Protein AF-A0A7V5HH22-F1 (afdb_monomer)

Nearest PDB structures (foldseek):
  6th6-assembly1_Ao  TM=3.123E-01  e=1.132E+00  Thermococcus kodakarensis KOD1
  8tri-assembly3_C  TM=3.123E-01  e=3.594E+00  Mus musculus
  8oi5-assembly1_Z  TM=2.763E-01  e=4.313E+00  Candida albicans
  8q87-assembly1_Ab  TM=3.048E-01  e=5.500E+00  Gallus gallus

pLDDT: mean 78.1, std 20.19, range [36.62, 96.62]

Secondary structure (DSSP, 8-state):
---HHHHHHHHHHHHHHHHHHHH-TTTEEEEEE-SSPEEEEETTEEEEE--EEEEETTTTEEE-HHHHHTT--TT--TTHHHHHHH--------

Sequence (94 aa):
MPHIAQVILAGPEEKVIEEYISSYPDKYYRYGRLPRKRKLITSFGPTRYRLARLYDRQSKKVFSPLIKKLSILPHKHYQRGALEAAGGKVFYQT

Foldseek 3Di:
DDWPVCVVVVVVQVVLLCVVCVVPVVFKDWDAWDPAWDWDQDPVGIITHIATWIQGPVVRDIDGRSCVVVVVDPPPDPPPVVCVVVDDDDDDDD

Solvent-accessible surface area (backbone atoms only — not comparable to full-atom values): 5868 Å² total; per-residue (Å²): 132,87,43,72,67,43,61,68,44,43,60,64,42,50,53,46,48,49,53,51,29,73,76,34,67,92,40,41,41,88,53,61,56,48,90,67,68,47,79,47,81,51,98,93,45,81,43,70,33,62,52,57,24,33,33,32,66,84,79,73,42,76,45,42,56,54,49,63,74,68,62,60,58,94,79,68,72,81,54,67,69,56,48,62,78,64,54,69,84,81,78,88,78,135

Radius of gyration: 17.17 Å; Cα contacts (8 Å, |Δi|>4): 102; chains: 1; bounding box: 45×33×41 Å

Mean predicted aligned error: 10.46 Å

Structure (mmCIF, N/CA/C/O backbone):
data_AF-A0A7V5HH22-F1
#
_entry.id   AF-A0A7V5HH22-F1
#
loop_
_atom_site.group_PDB
_atom_site.id
_atom_site.type_symbol
_atom_site.label_atom_id
_atom_site.label_alt_id
_atom_sit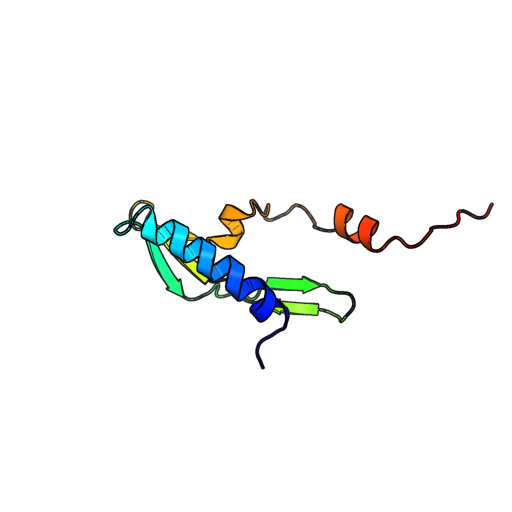e.label_comp_id
_atom_site.label_asym_id
_atom_site.label_entity_id
_atom_site.label_seq_id
_atom_site.pdbx_PDB_ins_code
_atom_site.Cartn_x
_atom_site.Cartn_y
_atom_site.Cartn_z
_atom_site.occupancy
_atom_site.B_iso_or_equiv
_atom_site.auth_seq_id
_atom_site.auth_comp_id
_atom_site.auth_asym_id
_atom_site.auth_atom_id
_atom_site.pdbx_PDB_model_num
ATOM 1 N N . MET A 1 1 ? -1.170 -8.973 -18.893 1.00 41.00 1 MET A N 1
ATOM 2 C CA . MET A 1 1 ? 0.293 -8.770 -18.826 1.00 41.00 1 MET A CA 1
ATOM 3 C C . MET A 1 1 ? 0.629 -7.931 -17.596 1.00 41.00 1 MET A C 1
ATOM 5 O O . MET A 1 1 ? 0.244 -6.762 -17.574 1.00 41.00 1 MET A O 1
ATOM 9 N N . PRO A 1 2 ? 1.239 -8.498 -16.539 1.00 54.47 2 PRO A N 1
ATOM 10 C CA . PRO A 1 2 ? 1.742 -7.695 -15.428 1.00 54.47 2 PRO A CA 1
ATOM 11 C C . PRO A 1 2 ? 2.866 -6.783 -15.928 1.00 54.47 2 PRO A C 1
ATOM 13 O O . PRO A 1 2 ? 3.729 -7.190 -16.699 1.00 54.47 2 PRO A O 1
ATOM 16 N N . HIS A 1 3 ? 2.828 -5.519 -15.521 1.00 70.19 3 HIS A N 1
ATOM 17 C CA . HIS A 1 3 ? 3.839 -4.548 -15.913 1.00 70.19 3 HIS A CA 1
ATOM 18 C C . HIS A 1 3 ? 5.149 -4.831 -15.165 1.00 70.19 3 HIS A C 1
ATOM 20 O O . HIS A 1 3 ? 5.090 -5.075 -13.964 1.00 70.19 3 HIS A O 1
ATOM 26 N N . ILE A 1 4 ? 6.319 -4.724 -15.809 1.00 78.50 4 ILE A N 1
ATOM 27 C CA . ILE A 1 4 ? 7.637 -4.940 -15.164 1.00 78.50 4 ILE A CA 1
ATOM 28 C C . ILE A 1 4 ? 7.785 -4.242 -13.797 1.00 78.50 4 ILE A C 1
ATOM 30 O O . ILE A 1 4 ? 8.260 -4.833 -12.835 1.00 78.50 4 ILE A O 1
ATOM 34 N N . ALA A 1 5 ? 7.270 -3.015 -13.669 1.00 78.69 5 ALA A N 1
ATOM 35 C CA . ALA A 1 5 ? 7.279 -2.272 -12.411 1.00 78.69 5 ALA A CA 1
ATOM 36 C C . ALA A 1 5 ? 6.461 -2.958 -11.308 1.00 78.69 5 ALA A C 1
ATOM 38 O O . ALA A 1 5 ? 6.841 -2.931 -10.146 1.00 78.69 5 ALA A O 1
ATOM 39 N N . GLN A 1 6 ? 5.338 -3.581 -11.658 1.00 81.69 6 GLN A N 1
ATOM 40 C CA . GLN A 1 6 ? 4.511 -4.312 -10.706 1.00 81.69 6 GLN A CA 1
ATOM 41 C C . GLN A 1 6 ? 5.203 -5.588 -10.218 1.00 81.69 6 GLN A C 1
ATOM 43 O O . GLN A 1 6 ? 5.058 -5.919 -9.050 1.00 81.69 6 GLN A O 1
ATOM 48 N N . VAL A 1 7 ? 5.971 -6.262 -11.081 1.00 84.62 7 VAL A N 1
ATOM 49 C CA . VAL A 1 7 ? 6.757 -7.450 -10.709 1.00 84.62 7 VAL A CA 1
ATOM 50 C C . VAL A 1 7 ? 7.881 -7.067 -9.747 1.00 84.62 7 VAL A C 1
ATOM 52 O O . VAL A 1 7 ? 7.983 -7.643 -8.671 1.00 84.62 7 VAL A O 1
ATOM 55 N N . ILE A 1 8 ? 8.660 -6.036 -10.090 1.00 86.31 8 ILE A N 1
ATOM 56 C CA . ILE A 1 8 ? 9.773 -5.552 -9.258 1.00 86.31 8 ILE A CA 1
ATOM 57 C C . ILE A 1 8 ? 9.280 -5.108 -7.874 1.00 86.31 8 ILE A C 1
ATOM 59 O O . ILE A 1 8 ? 9.923 -5.373 -6.862 1.00 86.31 8 ILE A O 1
ATOM 63 N N . LEU A 1 9 ? 8.131 -4.429 -7.819 1.00 87.62 9 LEU A N 1
ATOM 64 C CA . LEU A 1 9 ? 7.612 -3.862 -6.575 1.00 87.62 9 LEU A CA 1
ATOM 65 C C . LEU A 1 9 ? 6.821 -4.866 -5.727 1.00 87.62 9 LEU A C 1
ATOM 67 O O . LEU A 1 9 ? 6.620 -4.586 -4.550 1.00 87.62 9 LEU A O 1
ATOM 71 N N . ALA A 1 10 ? 6.391 -6.009 -6.273 1.00 87.88 10 ALA A N 1
ATOM 72 C CA . ALA A 1 10 ? 5.536 -6.963 -5.560 1.00 87.88 10 ALA A CA 1
ATOM 73 C C . ALA A 1 10 ? 6.200 -7.540 -4.301 1.00 87.88 10 ALA A C 1
ATOM 75 O O . ALA A 1 10 ? 5.571 -7.566 -3.249 1.00 87.88 10 ALA A O 1
ATOM 76 N N . GLY A 1 11 ? 7.469 -7.952 -4.392 1.00 92.50 11 GLY A N 1
ATOM 77 C CA . GLY A 1 11 ? 8.201 -8.528 -3.258 1.00 92.50 11 GLY A CA 1
ATOM 78 C C . GLY A 1 11 ? 8.369 -7.544 -2.093 1.00 92.50 11 GLY A C 1
ATOM 79 O O . GLY A 1 11 ? 7.907 -7.829 -0.988 1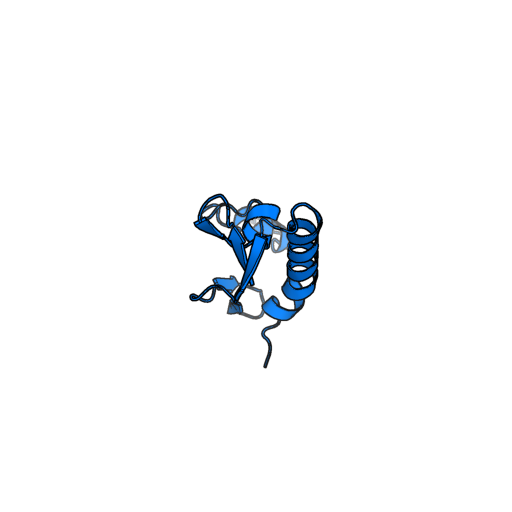.00 92.50 11 GLY A O 1
ATOM 80 N N . PRO A 1 12 ? 8.964 -6.356 -2.320 1.00 92.44 12 PRO A N 1
ATOM 81 C CA . PRO A 1 12 ? 9.068 -5.327 -1.287 1.00 92.44 12 PRO A CA 1
ATOM 82 C C . PRO A 1 12 ? 7.706 -4.879 -0.743 1.00 92.44 12 PRO A C 1
ATOM 84 O O . PRO A 1 12 ? 7.579 -4.603 0.445 1.00 92.44 12 PRO A O 1
ATOM 87 N N . GLU A 1 13 ? 6.685 -4.794 -1.599 1.00 93.19 13 GLU A N 1
ATOM 88 C CA . GLU A 1 13 ? 5.327 -4.430 -1.192 1.00 93.19 13 GLU A CA 1
ATOM 89 C C . GLU A 1 13 ? 4.729 -5.446 -0.216 1.00 93.19 13 GLU A C 1
ATOM 91 O O . GLU A 1 13 ? 4.227 -5.038 0.831 1.00 93.19 13 GLU A O 1
ATOM 96 N N . GLU A 1 14 ? 4.819 -6.740 -0.528 1.00 94.88 14 GLU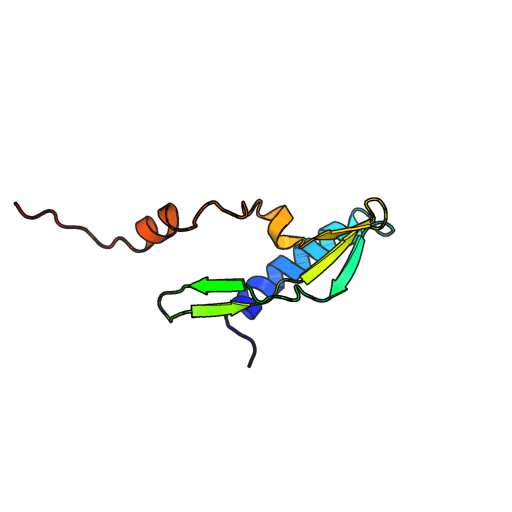 A N 1
ATOM 97 C CA . GLU A 1 14 ? 4.291 -7.811 0.321 1.00 94.88 14 GLU A CA 1
ATOM 98 C C . GLU A 1 14 ? 5.018 -7.863 1.667 1.00 94.88 14 GLU A C 1
ATOM 100 O O . GLU A 1 14 ? 4.366 -7.819 2.709 1.00 94.88 14 GLU A O 1
ATOM 105 N N . LYS A 1 15 ? 6.356 -7.802 1.659 1.00 95.06 15 LYS A N 1
ATOM 106 C CA . LYS A 1 15 ? 7.160 -7.786 2.888 1.00 95.06 15 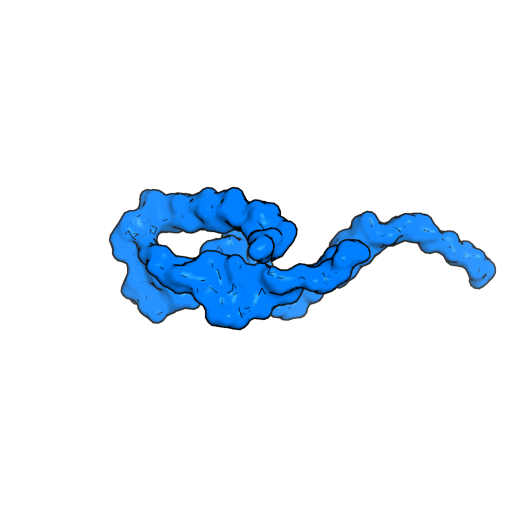LYS A CA 1
ATOM 107 C C . LYS A 1 15 ? 6.768 -6.636 3.818 1.00 95.06 15 LYS A C 1
ATOM 109 O O . LYS A 1 15 ? 6.602 -6.826 5.018 1.00 95.06 15 LYS A O 1
ATOM 114 N N . VAL A 1 16 ? 6.589 -5.427 3.279 1.00 95.19 16 VAL A N 1
ATOM 115 C CA . VAL A 1 16 ? 6.196 -4.278 4.109 1.00 95.19 16 VAL A CA 1
ATOM 116 C C . VAL A 1 16 ? 4.762 -4.445 4.624 1.00 95.19 16 VAL A C 1
ATOM 118 O O . VAL A 1 16 ? 4.481 -4.059 5.754 1.00 95.19 16 VAL A O 1
ATOM 121 N N . ILE A 1 17 ? 3.843 -5.018 3.843 1.00 95.25 17 ILE A N 1
ATOM 122 C CA . ILE A 1 17 ? 2.485 -5.314 4.330 1.00 95.25 17 ILE A CA 1
ATOM 123 C C . ILE A 1 17 ? 2.533 -6.289 5.510 1.00 95.25 17 ILE A C 1
ATOM 125 O O . ILE A 1 17 ? 1.901 -6.018 6.533 1.00 95.25 17 ILE A O 1
ATOM 129 N N . GLU A 1 18 ? 3.291 -7.375 5.384 1.00 96.06 18 GLU A N 1
ATOM 130 C CA . GLU A 1 18 ? 3.482 -8.366 6.444 1.00 96.06 18 GLU A CA 1
ATOM 131 C C . GLU A 1 18 ? 4.090 -7.738 7.700 1.00 96.06 18 GLU A C 1
ATOM 133 O O . GLU A 1 18 ? 3.585 -7.969 8.796 1.00 96.06 18 GLU A O 1
ATOM 138 N N . GLU A 1 19 ? 5.101 -6.875 7.563 1.00 95.50 19 GLU A N 1
ATOM 139 C CA . GLU A 1 19 ? 5.684 -6.128 8.688 1.0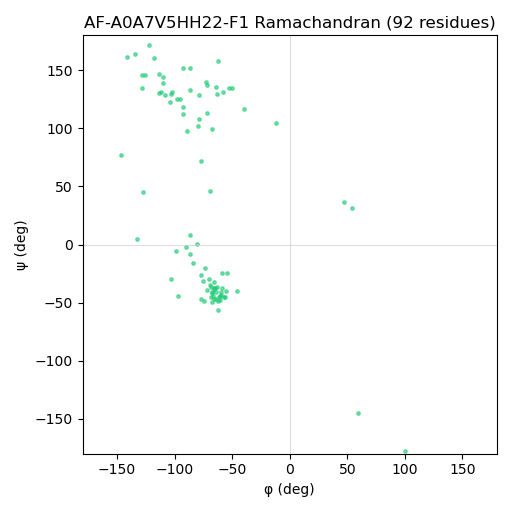0 95.50 19 GLU A CA 1
ATOM 140 C C . GLU A 1 19 ? 4.626 -5.284 9.421 1.00 95.50 19 GLU A C 1
ATOM 142 O O . GLU A 1 19 ? 4.561 -5.297 10.650 1.00 95.50 19 GLU A O 1
ATOM 147 N N . TYR A 1 20 ? 3.769 -4.562 8.689 1.00 94.81 20 TYR A N 1
ATOM 148 C CA . TYR A 1 20 ? 2.717 -3.736 9.294 1.00 94.81 20 TYR A CA 1
ATOM 149 C C . TYR A 1 20 ? 1.661 -4.578 10.020 1.00 94.81 20 TYR A C 1
ATOM 151 O O . TYR A 1 20 ? 1.289 -4.236 11.143 1.00 94.81 20 TYR A O 1
ATOM 159 N N . ILE A 1 21 ? 1.175 -5.648 9.384 1.00 94.94 21 ILE A N 1
ATOM 160 C CA . ILE A 1 21 ? 0.124 -6.510 9.943 1.00 94.94 21 ILE A CA 1
ATOM 161 C C . ILE A 1 21 ? 0.658 -7.292 11.146 1.00 94.94 21 ILE A C 1
ATOM 163 O O . ILE A 1 21 ? 0.007 -7.312 12.183 1.00 94.94 21 ILE A O 1
ATOM 167 N N . SER A 1 22 ? 1.855 -7.877 11.050 1.00 95.44 22 SER A N 1
ATOM 168 C CA . SER A 1 22 ? 2.460 -8.637 12.155 1.00 95.44 22 SER A CA 1
ATOM 169 C C . SER A 1 22 ? 2.788 -7.760 13.364 1.00 95.44 22 SER A C 1
ATOM 171 O O . SER A 1 22 ? 2.579 -8.186 14.496 1.00 95.44 22 SER A O 1
ATOM 173 N N . SER A 1 23 ? 3.234 -6.518 13.146 1.00 95.38 23 SER A N 1
ATOM 174 C CA . SER A 1 23 ? 3.533 -5.590 14.245 1.00 95.38 23 SER A CA 1
ATOM 175 C C . SER A 1 23 ? 2.275 -5.109 14.977 1.00 95.38 23 SER A C 1
ATOM 177 O O . SER A 1 23 ? 2.344 -4.782 16.159 1.00 95.38 23 SER A O 1
ATOM 179 N N . TYR A 1 24 ? 1.132 -5.020 14.282 1.00 93.31 24 TYR A N 1
ATOM 180 C CA . TYR A 1 24 ? -0.126 -4.523 14.850 1.00 93.31 24 TYR A CA 1
ATOM 181 C C . TYR A 1 24 ? -1.349 -5.242 14.241 1.00 93.31 24 TYR A C 1
ATOM 183 O O . TYR A 1 24 ? -2.053 -4.645 13.411 1.00 93.31 24 TYR A O 1
ATOM 191 N N . PRO A 1 25 ? -1.635 -6.488 14.670 1.00 88.50 25 PRO A N 1
ATOM 192 C CA . PRO A 1 25 ? -2.630 -7.362 14.037 1.00 88.50 25 PRO A CA 1
ATOM 193 C C . PRO A 1 25 ? -4.027 -6.746 13.915 1.00 88.50 25 PRO A C 1
ATOM 195 O O . PRO A 1 25 ? -4.658 -6.834 12.867 1.00 88.50 25 PRO A O 1
ATOM 198 N N . ASP A 1 26 ? -4.484 -6.025 14.942 1.00 93.19 26 ASP A N 1
ATOM 199 C CA . ASP A 1 26 ? -5.841 -5.459 14.972 1.00 93.19 26 ASP A CA 1
ATOM 200 C C . ASP A 1 26 ? -5.954 -4.048 14.376 1.00 93.19 26 ASP A C 1
ATOM 202 O O . ASP A 1 26 ? -7.052 -3.475 14.308 1.00 93.19 26 ASP A O 1
ATOM 206 N N . LYS A 1 27 ? -4.828 -3.468 13.941 1.00 95.19 27 LYS A N 1
ATOM 207 C CA . LYS A 1 27 ? -4.751 -2.076 13.479 1.00 95.19 27 LYS A CA 1
ATOM 208 C C . LYS A 1 27 ? -4.831 -1.945 11.964 1.00 95.19 27 LYS A C 1
ATOM 210 O O . LYS A 1 27 ? -5.520 -1.041 11.483 1.00 95.19 27 LYS A O 1
ATOM 215 N N . TYR A 1 28 ? -4.115 -2.790 11.224 1.00 96.44 28 TYR A N 1
ATOM 216 C CA . TYR A 1 28 ? -3.933 -2.626 9.783 1.00 96.44 28 TYR A CA 1
ATOM 217 C C . TYR A 1 28 ? -4.596 -3.741 8.978 1.00 96.44 28 TYR A C 1
ATOM 219 O O . TYR A 1 28 ? -4.352 -4.918 9.209 1.00 96.44 28 TYR A O 1
ATOM 227 N N . TYR A 1 29 ? -5.369 -3.354 7.963 1.00 94.44 29 TYR A N 1
ATOM 228 C CA . TYR A 1 29 ? -6.093 -4.282 7.090 1.00 94.44 29 TYR A CA 1
ATOM 229 C C . TYR A 1 29 ? -5.761 -4.016 5.624 1.00 94.44 29 TYR A C 1
ATOM 231 O O . TYR A 1 29 ? -5.578 -2.865 5.217 1.00 94.44 29 TYR A O 1
ATOM 239 N N . ARG A 1 30 ? -5.721 -5.064 4.794 1.00 94.38 30 ARG A N 1
ATOM 240 C CA . ARG A 1 30 ? -5.550 -4.909 3.340 1.00 94.38 30 ARG A CA 1
ATOM 241 C C . ARG A 1 30 ? -6.736 -4.140 2.747 1.00 94.38 30 ARG A C 1
ATOM 243 O O . ARG A 1 30 ? -7.886 -4.500 2.962 1.00 94.38 30 ARG A O 1
ATOM 250 N N . TYR A 1 31 ? -6.451 -3.099 1.961 1.00 94.38 31 TYR A N 1
ATOM 251 C CA . TYR A 1 31 ? -7.455 -2.203 1.364 1.00 94.38 31 TYR A CA 1
ATOM 252 C C . TYR A 1 31 ? -7.277 -2.062 -0.161 1.00 94.38 31 TYR A C 1
ATOM 254 O O . TYR A 1 31 ? -7.282 -0.972 -0.757 1.00 94.38 31 TYR A O 1
ATOM 262 N N . GLY A 1 32 ? -7.068 -3.202 -0.822 1.00 92.62 32 GLY A N 1
ATOM 263 C CA . GLY A 1 32 ? -6.872 -3.286 -2.268 1.00 92.62 32 GLY A CA 1
ATOM 264 C C . GLY A 1 32 ? -5.668 -2.476 -2.761 1.00 92.62 32 GLY A C 1
ATOM 265 O O . GLY A 1 32 ? -4.648 -2.358 -2.084 1.00 92.62 32 GLY A O 1
ATOM 266 N N . ARG A 1 33 ? -5.782 -1.896 -3.961 1.00 92.19 33 ARG A N 1
ATOM 267 C CA . ARG A 1 33 ? -4.719 -1.105 -4.607 1.00 92.19 33 ARG A CA 1
ATOM 268 C C . ARG A 1 33 ? -5.137 0.346 -4.839 1.00 92.19 33 ARG A C 1
ATOM 270 O O . ARG A 1 33 ? -6.324 0.658 -4.879 1.00 92.19 33 ARG A O 1
ATOM 277 N N . LEU A 1 34 ? -4.158 1.232 -5.027 1.00 89.62 34 LEU A N 1
ATOM 278 C CA . LEU A 1 34 ? -4.387 2.631 -5.388 1.00 89.62 34 LEU A CA 1
ATOM 279 C C . LEU A 1 34 ? -5.290 2.744 -6.631 1.00 89.62 34 LEU A C 1
AT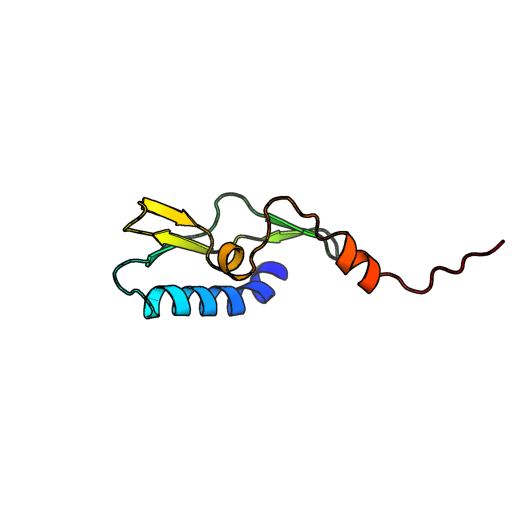OM 281 O O . LEU A 1 34 ? -5.048 2.054 -7.628 1.00 89.62 34 LEU A O 1
ATOM 285 N N . PRO A 1 35 ? -6.300 3.635 -6.605 1.00 86.81 35 PRO A N 1
ATOM 286 C CA . PRO A 1 35 ? -7.257 3.759 -7.701 1.00 86.81 35 PRO A CA 1
ATOM 287 C C . PRO A 1 35 ? -6.569 4.278 -8.970 1.00 86.81 35 PRO A C 1
ATOM 289 O O . PRO A 1 35 ? -6.721 3.717 -10.063 1.00 86.81 35 PRO A O 1
ATOM 292 N N . ARG A 1 36 ? -5.723 5.303 -8.812 1.00 86.56 36 ARG A N 1
ATOM 293 C CA . ARG A 1 36 ? -4.918 5.885 -9.887 1.00 86.56 36 ARG A CA 1
ATOM 294 C C . ARG A 1 36 ? -3.597 5.139 -10.040 1.00 86.56 36 ARG A C 1
ATOM 296 O O . ARG A 1 36 ? -2.898 4.874 -9.063 1.00 86.56 36 ARG A O 1
ATOM 303 N N . LYS A 1 37 ? -3.259 4.810 -11.288 1.00 87.00 37 LYS A N 1
ATOM 304 C CA . LYS A 1 37 ? -1.958 4.231 -11.637 1.00 87.00 37 LYS A CA 1
ATOM 305 C C . LYS A 1 37 ? -0.878 5.311 -11.510 1.00 87.00 37 LYS A C 1
ATOM 307 O O . LYS A 1 37 ? -1.087 6.436 -11.957 1.00 87.00 37 LYS A O 1
ATOM 312 N N . ARG A 1 38 ? 0.272 4.965 -10.937 1.00 84.25 38 ARG A N 1
ATOM 313 C CA . ARG A 1 38 ? 1.487 5.789 -10.957 1.00 84.25 38 ARG A CA 1
ATOM 314 C C . ARG A 1 38 ? 2.284 5.486 -12.225 1.00 84.25 38 ARG A C 1
ATOM 316 O O . ARG A 1 38 ? 2.192 4.379 -12.756 1.00 84.25 38 ARG A O 1
ATOM 323 N N . LYS A 1 39 ? 3.049 6.467 -12.707 1.00 84.00 39 LYS A N 1
ATOM 324 C CA . LYS A 1 39 ? 3.944 6.339 -13.864 1.00 84.00 39 LYS A CA 1
ATOM 325 C C . LYS A 1 39 ? 5.382 6.222 -13.359 1.00 84.00 39 LYS A C 1
ATOM 327 O O . LYS A 1 39 ? 5.801 7.032 -12.540 1.00 84.00 39 LYS A O 1
ATOM 332 N N . LEU A 1 40 ? 6.108 5.219 -13.830 1.00 79.81 40 LEU A N 1
ATOM 333 C CA . LEU A 1 40 ? 7.555 5.093 -13.689 1.00 79.81 40 LEU A CA 1
ATOM 334 C C . LEU A 1 40 ? 8.149 5.250 -15.095 1.00 79.81 40 LEU A C 1
ATOM 336 O O . LEU A 1 4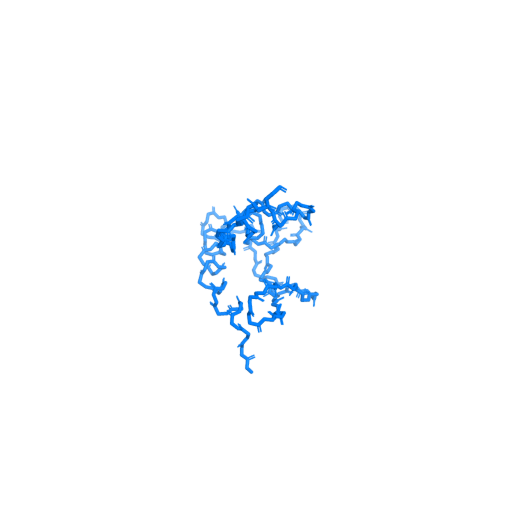0 ? 7.627 4.686 -16.053 1.00 79.81 40 LEU A O 1
ATOM 340 N N . ILE A 1 41 ? 9.168 6.089 -15.240 1.00 81.88 41 ILE A N 1
ATOM 341 C CA . ILE A 1 41 ? 9.835 6.337 -16.523 1.00 81.88 41 ILE A CA 1
ATOM 342 C C . ILE A 1 41 ? 11.154 5.576 -16.478 1.00 81.88 41 ILE A C 1
ATOM 344 O O . ILE A 1 41 ? 11.937 5.785 -15.555 1.00 81.88 41 ILE A O 1
ATOM 348 N N . THR A 1 42 ? 11.368 4.674 -17.431 1.00 76.50 42 THR A N 1
ATOM 349 C CA . THR A 1 42 ? 12.619 3.922 -17.578 1.00 76.50 42 THR A CA 1
ATOM 350 C C . THR A 1 42 ? 13.209 4.173 -18.965 1.00 76.50 42 THR A C 1
ATOM 352 O O . THR A 1 42 ? 12.551 4.760 -19.827 1.00 76.50 42 THR A O 1
ATOM 355 N N . SER A 1 43 ? 14.437 3.706 -19.200 1.00 82.06 43 SER A N 1
ATOM 356 C CA . SER A 1 43 ? 15.070 3.706 -20.528 1.00 82.06 43 SER A CA 1
ATOM 357 C C . SER A 1 43 ? 14.267 2.923 -21.578 1.00 82.06 43 SER A C 1
ATOM 359 O O . SER A 1 43 ? 14.339 3.235 -22.759 1.00 82.06 43 SER A O 1
ATOM 361 N N . PHE A 1 44 ? 13.446 1.959 -21.148 1.00 79.69 44 PHE A N 1
ATOM 362 C CA . PHE A 1 44 ? 12.542 1.177 -22.002 1.00 79.69 44 PHE A CA 1
ATOM 363 C C . PHE A 1 44 ? 11.171 1.843 -22.217 1.00 79.69 44 PHE A C 1
ATOM 365 O O . PHE A 1 44 ? 10.251 1.226 -22.752 1.00 79.69 44 PHE A O 1
ATOM 372 N N . GLY A 1 45 ? 11.006 3.089 -21.769 1.00 80.69 45 GLY A N 1
ATOM 373 C CA . GLY A 1 45 ? 9.770 3.851 -21.895 1.00 80.69 45 GLY A CA 1
ATOM 374 C C . GLY A 1 45 ? 8.914 3.889 -20.621 1.00 80.69 45 GLY A C 1
ATOM 375 O O . GLY A 1 45 ? 9.300 3.421 -19.546 1.00 80.69 45 GLY A O 1
ATOM 376 N N . PRO A 1 46 ? 7.734 4.530 -20.689 1.00 83.94 46 PRO A N 1
ATOM 377 C CA . PRO A 1 46 ? 6.894 4.745 -19.523 1.00 83.94 46 PRO A CA 1
ATOM 378 C C . PRO A 1 46 ? 6.106 3.494 -19.130 1.00 83.94 46 PRO A C 1
ATOM 380 O O . PRO A 1 46 ? 5.329 2.953 -19.912 1.00 83.94 46 PRO A O 1
ATOM 383 N N . THR A 1 47 ? 6.204 3.123 -17.858 1.00 83.50 47 THR A N 1
ATOM 384 C CA . THR A 1 47 ? 5.456 2.031 -17.240 1.00 83.50 47 THR A CA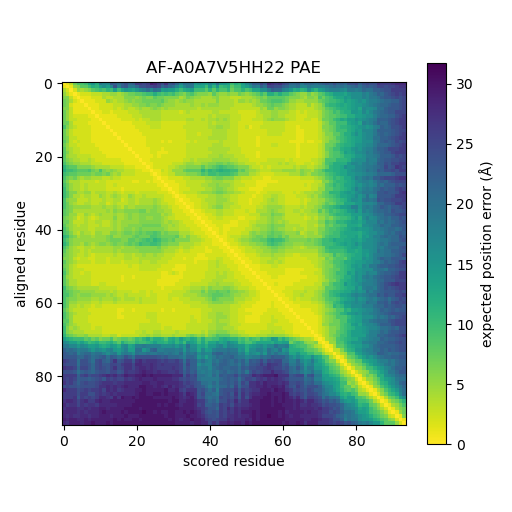 1
ATOM 385 C C . THR A 1 47 ? 4.415 2.535 -16.245 1.00 83.50 47 THR A C 1
ATOM 387 O O . THR A 1 47 ? 4.663 3.470 -15.481 1.00 83.50 47 THR A O 1
ATOM 390 N N . ARG A 1 48 ? 3.221 1.930 -16.235 1.00 86.12 48 ARG A N 1
ATOM 391 C CA . ARG A 1 48 ? 2.146 2.265 -15.282 1.00 86.12 48 ARG A CA 1
ATOM 392 C C . ARG A 1 48 ? 1.950 1.150 -14.258 1.00 86.12 48 ARG A C 1
ATOM 394 O O . ARG A 1 48 ? 1.695 0.011 -14.631 1.00 86.12 48 ARG A O 1
ATOM 401 N N . TYR A 1 49 ? 1.958 1.494 -12.973 1.00 86.88 49 TYR A N 1
ATOM 402 C CA . TYR A 1 49 ? 1.816 0.540 -11.865 1.00 86.88 49 TYR A CA 1
ATOM 403 C C . TYR A 1 49 ? 0.822 1.022 -10.798 1.00 86.88 49 TYR A C 1
ATOM 405 O O . TYR A 1 49 ? 0.442 2.193 -10.757 1.00 86.88 49 TYR A O 1
ATOM 413 N N . ARG A 1 50 ? 0.370 0.111 -9.929 1.00 90.06 50 ARG A N 1
ATOM 414 C CA . ARG A 1 50 ? -0.472 0.411 -8.758 1.00 90.06 50 ARG A CA 1
ATOM 415 C C . ARG A 1 50 ? 0.147 -0.217 -7.525 1.00 90.06 50 ARG A C 1
ATOM 417 O O . ARG A 1 50 ? 0.474 -1.396 -7.575 1.00 90.06 50 ARG A O 1
ATOM 424 N N . LEU A 1 51 ? 0.211 0.536 -6.436 1.00 91.19 51 LEU A N 1
ATOM 425 C CA . LEU A 1 51 ? 0.646 0.012 -5.146 1.00 91.19 51 LEU A CA 1
ATOM 426 C C . LEU A 1 51 ? -0.547 -0.459 -4.316 1.00 91.19 51 LEU A C 1
ATOM 428 O O . LEU A 1 51 ? -1.657 0.067 -4.460 1.00 91.19 51 LEU A O 1
ATOM 432 N N . ALA A 1 52 ? -0.310 -1.432 -3.454 1.00 93.88 52 ALA A N 1
ATOM 433 C CA . ALA A 1 52 ? -1.211 -1.868 -2.409 1.00 93.88 52 ALA A CA 1
ATOM 434 C C . ALA A 1 52 ? -1.478 -0.741 -1.407 1.00 93.88 52 ALA A C 1
ATOM 436 O O . ALA A 1 52 ? -0.720 0.233 -1.277 1.00 93.88 52 ALA A O 1
ATOM 437 N N . ARG A 1 53 ? -2.601 -0.879 -0.709 1.00 95.25 53 ARG A N 1
ATOM 438 C CA . ARG A 1 53 ? -3.026 0.025 0.351 1.00 95.25 53 ARG A CA 1
ATOM 439 C C . ARG A 1 53 ? -3.363 -0.760 1.603 1.00 95.25 53 ARG A C 1
ATOM 441 O O . ARG A 1 53 ? -3.934 -1.847 1.519 1.00 95.25 53 ARG A O 1
ATOM 448 N N . LEU A 1 54 ? -3.074 -0.146 2.739 1.00 96.06 54 LEU A N 1
ATOM 449 C CA . LEU A 1 54 ? -3.565 -0.565 4.039 1.00 96.06 54 LEU A CA 1
ATOM 450 C C . LEU A 1 54 ? -4.578 0.452 4.551 1.00 96.06 54 LEU A C 1
ATOM 452 O O . LEU A 1 54 ? -4.445 1.656 4.316 1.00 96.06 54 LEU A O 1
ATOM 456 N N . TYR A 1 55 ? -5.587 -0.058 5.239 1.00 96.62 55 TYR A N 1
ATOM 457 C CA . TYR A 1 55 ? -6.502 0.711 6.060 1.00 96.62 55 TYR A CA 1
ATOM 458 C C . TYR A 1 55 ? -6.013 0.665 7.506 1.00 96.62 55 TYR A C 1
ATOM 460 O O . TYR A 1 55 ? -5.801 -0.415 8.051 1.00 96.62 55 TYR A O 1
ATOM 468 N N . ASP A 1 56 ? -5.817 1.834 8.105 1.00 96.44 56 ASP A N 1
ATOM 469 C CA . ASP A 1 56 ? -5.534 1.994 9.527 1.00 96.44 56 ASP A CA 1
ATOM 470 C C . ASP A 1 56 ? -6.851 2.225 10.271 1.00 96.44 56 ASP A C 1
ATOM 472 O O . ASP A 1 56 ? -7.496 3.266 10.110 1.00 96.44 56 ASP A O 1
ATOM 476 N N . ARG A 1 57 ? -7.240 1.255 11.101 1.00 95.19 57 ARG A N 1
ATOM 477 C CA . ARG A 1 57 ? -8.482 1.297 11.878 1.00 95.19 57 ARG A CA 1
ATOM 478 C C . ARG A 1 57 ? -8.483 2.402 12.933 1.00 95.19 57 ARG A C 1
ATOM 480 O O . ARG A 1 57 ? -9.546 2.957 13.202 1.00 95.19 57 ARG A O 1
ATOM 487 N N . GLN A 1 58 ? -7.327 2.741 13.505 1.00 94.25 58 GLN A N 1
ATOM 488 C CA . GLN A 1 58 ? -7.227 3.763 14.551 1.00 94.25 58 GLN A CA 1
ATOM 489 C C . GLN A 1 58 ? -7.379 5.163 13.961 1.00 94.25 58 GLN A C 1
ATOM 491 O O . GLN A 1 58 ? -8.170 5.963 14.452 1.00 94.25 58 GLN A O 1
ATOM 496 N N . SER A 1 59 ? -6.651 5.456 12.881 1.00 93.88 59 SER A N 1
ATOM 497 C CA . SER A 1 59 ? -6.712 6.779 12.246 1.00 93.88 59 SER A CA 1
ATOM 498 C C . SER A 1 59 ? -7.835 6.923 11.215 1.00 93.88 59 SER A C 1
ATOM 500 O O . SER A 1 59 ? -8.065 8.031 10.730 1.00 93.88 59 SER A O 1
ATOM 502 N N . LYS A 1 60 ? -8.529 5.826 10.872 1.00 95.12 60 LYS A N 1
ATOM 503 C CA . LYS A 1 60 ? -9.531 5.731 9.793 1.00 95.12 60 LYS A CA 1
ATOM 504 C C . LYS A 1 60 ? -8.994 6.206 8.437 1.00 95.12 60 LYS A C 1
ATOM 506 O O . LYS A 1 60 ? -9.733 6.749 7.615 1.00 95.12 60 LYS A O 1
ATOM 511 N N . LYS A 1 61 ? -7.693 6.025 8.192 1.00 94.81 61 LYS A N 1
ATOM 512 C CA . LYS A 1 61 ? -7.015 6.476 6.968 1.00 94.81 61 LYS A CA 1
ATOM 513 C C . LYS A 1 61 ? -6.542 5.303 6.131 1.00 94.81 61 LYS A C 1
ATOM 515 O O . LYS A 1 61 ? -6.113 4.271 6.637 1.00 94.81 61 LYS A O 1
ATOM 520 N N . VAL A 1 62 ? -6.563 5.509 4.820 1.00 94.75 62 VAL A N 1
ATOM 521 C CA . VAL A 1 62 ? -5.983 4.590 3.843 1.00 94.75 62 VAL A CA 1
ATOM 522 C C . VAL A 1 62 ? -4.645 5.151 3.384 1.00 94.75 62 VAL A C 1
ATOM 524 O O . VAL A 1 62 ? -4.561 6.315 2.993 1.00 94.75 62 VAL A O 1
ATOM 527 N N . PHE A 1 63 ? -3.604 4.327 3.381 1.00 92.81 63 PHE A N 1
ATOM 528 C CA . PHE A 1 63 ? -2.277 4.726 2.915 1.00 92.81 63 PHE A CA 1
ATOM 529 C C . PHE A 1 63 ? -1.600 3.597 2.140 1.00 92.81 63 PHE A C 1
ATOM 531 O O . PHE A 1 63 ? -1.997 2.439 2.229 1.00 92.81 63 PHE A O 1
ATOM 538 N N . SER A 1 64 ? -0.576 3.930 1.352 1.00 92.94 64 SER A N 1
ATOM 539 C CA . SER A 1 64 ? 0.260 2.917 0.705 1.00 92.94 64 SER A CA 1
ATOM 540 C C . SER A 1 64 ? 1.472 2.617 1.593 1.00 92.94 64 SER A C 1
ATOM 542 O O . SER A 1 64 ? 2.259 3.534 1.854 1.00 92.94 64 SER A O 1
ATOM 544 N N . PRO A 1 65 ? 1.636 1.370 2.068 1.00 93.62 65 PRO A N 1
ATOM 545 C CA . PRO A 1 65 ? 2.678 1.028 3.030 1.00 93.62 65 PRO A CA 1
ATOM 546 C C . PRO A 1 65 ? 4.078 1.215 2.446 1.00 93.62 65 PRO A C 1
ATOM 548 O O . PRO A 1 65 ? 4.941 1.799 3.099 1.00 93.62 65 PRO A O 1
ATOM 551 N N . LEU A 1 66 ? 4.278 0.833 1.181 1.00 90.94 66 LEU A N 1
ATOM 552 C CA . LEU A 1 66 ? 5.565 0.974 0.505 1.00 90.94 66 LEU A CA 1
ATOM 553 C C . LEU A 1 66 ? 5.965 2.447 0.309 1.00 90.94 66 LEU A C 1
ATOM 555 O O . LEU A 1 66 ? 7.123 2.795 0.514 1.00 90.94 66 LEU A O 1
ATOM 559 N N . ILE A 1 67 ? 5.012 3.337 -0.009 1.00 88.25 67 ILE A N 1
ATOM 560 C CA . ILE A 1 67 ? 5.279 4.789 -0.093 1.00 88.25 67 ILE A CA 1
ATOM 561 C C . ILE A 1 67 ? 5.751 5.325 1.260 1.00 88.25 67 ILE A C 1
ATOM 563 O O . ILE A 1 67 ? 6.711 6.092 1.312 1.00 88.25 67 ILE A O 1
ATOM 567 N N . LYS A 1 68 ? 5.079 4.913 2.342 1.00 88.62 68 LYS A N 1
ATOM 568 C CA . LYS A 1 68 ? 5.389 5.359 3.702 1.00 88.62 68 LYS A CA 1
ATOM 569 C C . LYS A 1 68 ? 6.747 4.835 4.178 1.00 88.62 68 LYS A C 1
ATOM 571 O O . LYS A 1 68 ? 7.492 5.594 4.781 1.00 88.62 68 LYS A O 1
ATOM 576 N N . LYS A 1 69 ? 7.083 3.574 3.883 1.00 88.50 69 LYS A N 1
ATOM 577 C CA . LYS A 1 69 ? 8.366 2.953 4.262 1.00 88.50 69 LYS A CA 1
ATOM 578 C C . LYS A 1 69 ? 9.551 3.567 3.515 1.00 88.50 69 LYS A C 1
ATOM 580 O O . LYS A 1 69 ? 10.584 3.815 4.119 1.00 88.50 69 LYS A O 1
ATOM 585 N N . LEU A 1 70 ? 9.394 3.825 2.218 1.00 83.00 70 LEU A N 1
ATOM 586 C CA . LEU A 1 70 ? 10.452 4.399 1.382 1.00 83.00 70 LEU A CA 1
ATOM 587 C C . LEU A 1 70 ? 10.588 5.922 1.536 1.00 83.00 70 LEU A C 1
ATOM 589 O O . LEU A 1 70 ? 11.404 6.523 0.841 1.00 83.00 70 LEU A O 1
ATOM 593 N N . SER A 1 71 ? 9.772 6.557 2.388 1.00 78.94 71 SER A N 1
ATOM 594 C CA . SER A 1 71 ? 9.731 8.015 2.561 1.00 78.94 71 SER A CA 1
ATOM 595 C C . SER A 1 71 ? 9.689 8.762 1.224 1.00 78.94 71 SER A C 1
ATOM 597 O O . SER A 1 71 ? 10.309 9.815 1.066 1.00 78.94 71 SER A O 1
ATOM 599 N N . ILE A 1 72 ? 8.974 8.205 0.233 1.00 65.50 72 ILE A N 1
ATOM 600 C CA . ILE A 1 72 ? 8.881 8.807 -1.099 1.00 65.50 72 ILE A CA 1
ATOM 601 C C . ILE A 1 72 ? 8.089 10.098 -0.939 1.00 65.50 72 ILE A C 1
ATOM 603 O O . ILE A 1 72 ? 6.857 10.082 -0.865 1.00 65.50 72 ILE A O 1
ATOM 607 N N . LEU A 1 73 ? 8.808 11.219 -0.873 1.00 58.69 73 LEU A N 1
ATOM 608 C CA . LEU A 1 73 ? 8.202 12.537 -0.828 1.00 58.69 73 LEU A CA 1
ATOM 609 C C . LEU A 1 73 ? 7.329 12.704 -2.078 1.00 58.69 73 LEU A C 1
ATOM 611 O O . LEU A 1 73 ? 7.807 12.449 -3.187 1.00 58.69 73 LEU A O 1
ATOM 615 N N . PRO A 1 74 ? 6.070 13.154 -1.939 1.00 55.00 74 PRO A N 1
ATOM 616 C CA . PRO A 1 74 ? 5.147 13.261 -3.063 1.00 55.00 74 PRO A CA 1
ATOM 617 C C . PRO A 1 74 ? 5.681 14.095 -4.234 1.00 55.00 74 PRO A C 1
ATOM 619 O O . PRO A 1 74 ? 5.202 13.919 -5.352 1.00 55.00 74 PRO A O 1
ATOM 622 N N . HIS A 1 75 ? 6.614 15.025 -3.980 1.00 51.22 75 HIS A N 1
ATOM 623 C CA . HIS A 1 75 ? 7.032 16.076 -4.918 1.00 51.22 75 HIS A CA 1
ATOM 624 C C . HIS A 1 75 ? 8.555 16.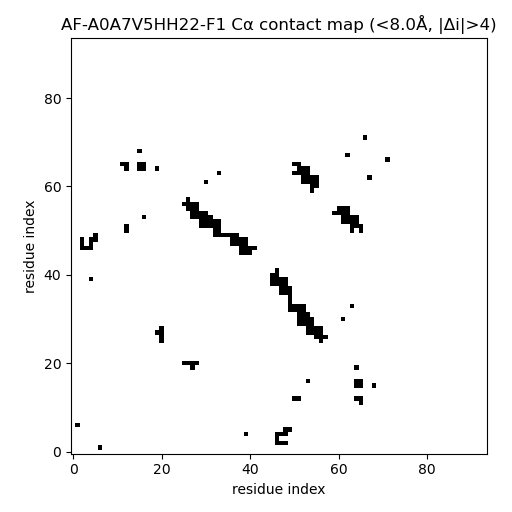242 -5.072 1.00 51.22 75 HIS A C 1
ATOM 626 O O . HIS A 1 75 ? 8.983 17.147 -5.782 1.00 51.22 75 HIS A O 1
ATOM 632 N N . LYS A 1 76 ? 9.408 15.400 -4.464 1.00 49.75 76 LYS A N 1
ATOM 633 C CA . LYS A 1 76 ? 10.849 15.460 -4.777 1.00 49.75 76 LYS A CA 1
ATOM 634 C C . LYS A 1 76 ? 11.153 14.535 -5.943 1.00 49.75 76 LYS A C 1
ATOM 636 O O . LYS A 1 76 ? 11.276 13.323 -5.803 1.00 49.75 76 LYS A O 1
ATOM 641 N N . HIS A 1 77 ? 11.210 15.173 -7.104 1.00 48.44 77 HIS A N 1
ATOM 642 C CA . HIS A 1 77 ? 11.631 14.637 -8.381 1.00 48.44 77 HIS A CA 1
ATOM 643 C C . HIS A 1 77 ? 12.836 13.705 -8.221 1.00 48.44 77 HIS A C 1
ATOM 645 O O . HIS A 1 77 ? 13.934 14.123 -7.854 1.00 48.44 77 HIS A O 1
ATOM 651 N N . TYR A 1 78 ? 12.623 12.439 -8.568 1.00 49.41 78 TYR A N 1
ATOM 652 C CA . TYR A 1 78 ? 13.643 11.417 -8.797 1.00 49.41 78 TYR A CA 1
ATOM 653 C C . TYR A 1 78 ? 14.427 11.739 -10.088 1.00 49.41 78 TYR A C 1
ATOM 655 O O . TYR A 1 78 ? 14.564 10.903 -10.971 1.00 49.41 78 TYR A O 1
ATOM 663 N N . GLN A 1 79 ? 14.838 12.998 -10.263 1.00 51.00 79 GLN A N 1
ATOM 664 C CA . GLN A 1 79 ? 15.552 13.468 -11.449 1.00 51.00 79 GLN A CA 1
ATOM 665 C C . GLN A 1 79 ? 17.043 13.642 -11.177 1.00 51.00 79 GLN A C 1
ATOM 667 O O . GLN A 1 79 ? 17.820 13.404 -12.086 1.00 51.00 79 GLN A O 1
ATOM 672 N N . ARG A 1 80 ? 17.480 13.960 -9.948 1.00 41.69 80 ARG A N 1
ATOM 673 C CA . ARG A 1 80 ? 18.916 14.195 -9.712 1.00 41.69 80 ARG A CA 1
ATOM 674 C C . ARG A 1 80 ? 19.741 12.903 -9.641 1.00 41.69 80 ARG A C 1
ATOM 676 O O . ARG A 1 80 ? 20.729 12.784 -10.344 1.00 41.69 80 ARG A O 1
ATOM 683 N N . GLY A 1 81 ? 19.285 11.897 -8.888 1.00 43.56 81 GLY A N 1
ATOM 684 C CA . GLY A 1 81 ? 20.034 10.638 -8.730 1.00 43.56 81 GLY A CA 1
ATOM 685 C C . GLY A 1 81 ? 19.980 9.694 -9.941 1.00 43.56 81 GLY A C 1
ATOM 686 O O . GLY A 1 81 ? 20.943 8.990 -10.217 1.00 43.56 81 GLY A O 1
ATOM 687 N N . ALA A 1 82 ? 18.879 9.691 -10.701 1.00 50.03 82 ALA A N 1
ATOM 688 C CA . ALA A 1 82 ? 18.773 8.875 -11.916 1.00 50.03 82 ALA A CA 1
ATOM 689 C C . ALA A 1 82 ? 19.535 9.486 -13.108 1.00 50.03 82 ALA A C 1
ATOM 691 O O . ALA A 1 82 ? 19.969 8.749 -13.987 1.00 50.03 82 ALA A O 1
ATOM 692 N N . LEU A 1 83 ? 19.718 10.814 -13.125 1.00 42.34 83 LEU A N 1
ATOM 693 C CA . LEU A 1 83 ? 20.536 11.509 -14.120 1.00 42.34 83 LEU A CA 1
ATOM 694 C C . LEU A 1 83 ? 22.032 11.245 -13.900 1.00 42.34 83 LEU A C 1
ATOM 696 O O . LEU A 1 83 ? 22.742 11.012 -14.869 1.00 42.34 83 LEU A O 1
ATOM 700 N N . GLU A 1 84 ? 22.496 11.192 -12.648 1.00 47.03 84 GLU A N 1
ATOM 701 C CA . GLU A 1 84 ? 23.886 10.821 -12.339 1.00 47.03 84 GLU A CA 1
ATOM 702 C C . GLU A 1 84 ? 24.190 9.357 -12.702 1.00 47.03 84 GLU A C 1
ATOM 704 O O . GLU A 1 84 ? 25.247 9.070 -13.253 1.00 47.03 84 GLU A O 1
ATOM 709 N N . ALA A 1 85 ? 23.240 8.435 -12.502 1.00 47.44 85 ALA A N 1
ATOM 710 C CA . ALA A 1 85 ? 23.408 7.031 -12.893 1.00 47.44 85 ALA A CA 1
ATOM 711 C C . ALA A 1 85 ? 23.322 6.784 -14.417 1.00 47.44 85 ALA A C 1
ATOM 713 O O . ALA A 1 85 ? 23.794 5.756 -14.898 1.00 47.44 85 ALA A O 1
ATOM 714 N N . ALA A 1 86 ? 22.720 7.707 -15.176 1.00 43.00 86 ALA A N 1
ATOM 715 C CA . ALA A 1 86 ? 22.633 7.657 -16.640 1.00 43.00 86 ALA A CA 1
ATOM 716 C C . ALA A 1 86 ? 23.690 8.534 -17.345 1.00 43.00 86 ALA A C 1
ATOM 718 O O . ALA A 1 86 ? 23.798 8.502 -18.572 1.00 43.00 86 ALA A O 1
ATOM 719 N N . GLY A 1 87 ? 24.469 9.308 -16.582 1.00 40.41 87 GLY A N 1
ATOM 720 C CA . GLY A 1 87 ? 25.507 10.213 -17.062 1.00 40.41 87 GLY A CA 1
ATOM 721 C C . GLY A 1 87 ? 26.778 9.474 -17.460 1.00 40.41 87 GLY A C 1
ATOM 722 O O . GLY A 1 87 ? 27.807 9.575 -16.795 1.00 40.41 87 GLY A O 1
ATOM 723 N N . GLY A 1 88 ? 26.723 8.755 -18.581 1.00 42.81 88 GLY A N 1
ATOM 724 C CA . GLY A 1 88 ? 27.922 8.521 -19.375 1.00 42.81 88 GLY A CA 1
ATOM 725 C C . GLY A 1 88 ? 28.632 9.857 -19.623 1.00 42.81 88 GLY A C 1
ATOM 726 O O . GLY A 1 88 ? 27.976 10.856 -19.908 1.00 42.81 88 GLY A O 1
ATOM 727 N N . LYS A 1 89 ? 29.959 9.855 -19.442 1.00 37.16 89 LYS A N 1
ATOM 728 C CA . LYS A 1 89 ? 30.917 10.944 -19.704 1.00 37.16 89 LYS A CA 1
ATOM 729 C C . LYS A 1 89 ? 30.336 12.107 -20.520 1.00 37.16 89 LYS A C 1
ATOM 731 O O . LYS A 1 89 ? 30.234 12.022 -21.742 1.00 37.16 89 LYS A O 1
ATOM 736 N N . VAL A 1 90 ? 30.050 13.218 -19.850 1.00 42.41 90 VAL A N 1
ATOM 737 C CA . VAL A 1 90 ? 29.911 14.509 -20.526 1.00 42.41 90 VAL A CA 1
ATOM 738 C C . VAL A 1 90 ? 31.326 15.027 -20.765 1.00 42.41 90 VAL A C 1
ATOM 740 O O . VAL A 1 90 ? 31.996 15.482 -19.840 1.00 42.41 90 VAL A O 1
ATOM 743 N N . PHE A 1 91 ? 31.810 14.893 -21.999 1.00 40.81 91 PHE A N 1
ATOM 744 C CA . PHE A 1 91 ? 32.956 15.665 -22.464 1.00 40.81 91 PHE A CA 1
ATOM 745 C C . PHE A 1 91 ? 32.486 17.109 -22.644 1.00 40.81 91 PHE A C 1
ATOM 747 O O . PHE A 1 91 ? 31.661 17.384 -23.512 1.00 40.81 91 PHE A O 1
ATOM 754 N N . TYR A 1 92 ? 32.997 18.026 -21.828 1.00 39.12 92 TYR A N 1
ATOM 755 C CA . TYR A 1 92 ? 32.974 19.439 -22.185 1.00 39.12 92 TYR A CA 1
ATOM 756 C C . TYR A 1 92 ? 34.109 19.655 -23.185 1.00 39.12 92 TYR A C 1
ATOM 758 O O . TYR A 1 92 ? 35.280 19.552 -22.823 1.00 39.12 92 TYR A O 1
ATOM 766 N N . GLN A 1 93 ? 33.760 19.864 -24.455 1.00 36.62 93 GLN A N 1
ATOM 767 C CA . GLN A 1 93 ? 34.693 20.365 -25.454 1.00 36.62 93 GLN A CA 1
ATOM 768 C C . GLN A 1 93 ? 34.472 21.872 -25.599 1.00 36.62 93 GLN A C 1
ATOM 770 O O . GLN A 1 93 ? 33.357 22.298 -25.900 1.00 36.62 93 GLN A O 1
ATOM 775 N N . THR A 1 94 ? 35.586 22.592 -25.414 1.00 37.56 94 THR A N 1
ATOM 776 C CA . THR A 1 94 ? 35.864 24.028 -25.630 1.00 37.56 94 THR A CA 1
ATOM 777 C C . THR A 1 94 ? 35.170 25.041 -24.732 1.00 37.56 94 THR A C 1
ATOM 779 O O . THR A 1 94 ? 33.932 25.169 -24.795 1.00 37.56 94 THR A O 1
#